Protein AF-A0A809X1V8-F1 (afdb_monomer_lite)

Secondary structure (DSSP, 8-state):
-PPPSS-HHHHHHHHHTT--GGGEEE-TTS-HHHHHHHHHHTT-SEEE--S-SSTHHHHTT--EEETT--BTTT-THHHHHHHHHHS-EEEEEEEETTTTEEEEEEES-HHHHHHHHHHHTGGG-S--EEEEEEEES---

Sequence (140 aa):
MTAALLSADEVSFLSRHGYSEEDIYDGRYQSKERRAAAAKEAGKHLVLAGVIGRGDCRTLGHRLRTRAGHCIQCKPINIAFQRREDEPGYVYIAGSLTGRVIKIGTTGNLSQRENQMRAEGYGGSKDWIVLFSLHVDRGG

Foldseek 3Di:
DPDDPDDPVRQVVQVVVVHHPVLEAEQQPHDLVVQLVVCVVVVHQKYFYFQDDDDPSNVVRQGIAGSNGHGCVVPVCVSVVSVLQQAKWKFFWKDAPVVRDIDTAIDNDQVVVQCVCLVVCPVVHNRIDTPDMDIDSGTD

Organism: NCBI:txid1355477

Structure (mmCIF, N/CA/C/O backbone):
data_AF-A0A809X1V8-F1
#
_entry.id   AF-A0A809X1V8-F1
#
loop_
_atom_site.group_PDB
_atom_site.id
_atom_site.type_symbol
_atom_site.label_atom_id
_atom_site.label_alt_id
_atom_site.label_comp_id
_atom_site.label_asym_id
_atom_site.label_entity_id
_atom_site.label_seq_id
_atom_site.pdbx_PDB_ins_code
_atom_site.Cartn_x
_atom_site.Cartn_y
_atom_site.Cartn_z
_atom_site.occupancy
_atom_site.B_iso_or_equiv
_atom_site.auth_seq_id
_atom_site.auth_comp_id
_atom_site.auth_asym_id
_atom_site.auth_atom_id
_atom_site.pdbx_PDB_model_num
ATOM 1 N N . MET A 1 1 ? 18.398 -12.526 -29.233 1.00 36.38 1 MET A N 1
ATOM 2 C CA . MET A 1 1 ? 18.498 -12.377 -27.766 1.00 36.38 1 MET A CA 1
ATOM 3 C C . MET A 1 1 ? 17.472 -11.339 -27.351 1.00 36.38 1 MET A C 1
ATOM 5 O O . MET A 1 1 ? 17.622 -10.181 -27.717 1.00 36.38 1 MET A O 1
ATOM 9 N N . THR A 1 2 ? 16.376 -11.751 -26.719 1.00 43.69 2 THR A N 1
ATOM 10 C CA . THR A 1 2 ? 15.399 -10.824 -26.133 1.00 43.69 2 THR A CA 1
ATOM 11 C C . THR A 1 2 ? 16.069 -10.106 -24.965 1.00 43.69 2 THR A C 1
ATOM 13 O O . THR A 1 2 ? 16.657 -10.749 -24.099 1.00 43.69 2 THR A O 1
ATOM 16 N N . ALA A 1 3 ? 16.061 -8.773 -24.970 1.00 60.16 3 ALA A N 1
ATOM 17 C CA . ALA A 1 3 ? 16.566 -8.001 -23.841 1.00 60.16 3 ALA A CA 1
ATOM 18 C C . ALA A 1 3 ? 15.728 -8.330 -22.595 1.00 60.16 3 ALA A C 1
ATOM 20 O O . ALA A 1 3 ? 14.499 -8.348 -22.682 1.00 60.16 3 ALA A O 1
ATOM 21 N N . ALA A 1 4 ? 16.384 -8.602 -21.464 1.00 73.75 4 ALA A N 1
ATOM 22 C CA . ALA A 1 4 ? 15.699 -8.865 -20.202 1.00 73.75 4 ALA A CA 1
ATOM 23 C C . ALA A 1 4 ? 14.787 -7.681 -19.835 1.00 73.75 4 ALA A C 1
ATOM 25 O O . ALA A 1 4 ? 15.185 -6.517 -19.954 1.00 73.75 4 ALA A O 1
ATOM 26 N N . LEU A 1 5 ? 13.552 -7.980 -19.420 1.00 86.50 5 LEU A N 1
ATOM 27 C CA . LEU A 1 5 ? 12.544 -6.980 -19.063 1.00 86.50 5 LEU A CA 1
ATOM 28 C C . LEU A 1 5 ? 13.014 -6.110 -17.885 1.00 86.50 5 LEU A C 1
ATOM 30 O O . LEU A 1 5 ? 12.902 -4.877 -17.925 1.00 86.50 5 LEU A O 1
ATOM 34 N N . LEU A 1 6 ? 13.574 -6.769 -16.870 1.00 92.12 6 LEU A N 1
ATOM 35 C CA . LEU A 1 6 ? 14.043 -6.190 -15.615 1.00 92.12 6 LEU A CA 1
ATOM 36 C C . LEU A 1 6 ? 15.575 -6.135 -15.550 1.00 92.12 6 LEU A C 1
ATOM 38 O O . LEU A 1 6 ? 16.271 -6.963 -16.138 1.00 92.12 6 LEU A O 1
ATOM 42 N N . SER A 1 7 ? 16.109 -5.152 -14.822 1.00 93.50 7 SER A N 1
ATOM 43 C CA . SER A 1 7 ? 17.537 -5.116 -14.480 1.00 93.50 7 SER A CA 1
ATOM 44 C C . SER A 1 7 ? 17.857 -6.091 -13.341 1.00 93.50 7 SER A C 1
ATOM 46 O O . SER A 1 7 ? 16.971 -6.495 -12.588 1.00 93.50 7 SER A O 1
ATOM 48 N N . ALA A 1 8 ? 19.137 -6.434 -13.163 1.00 93.56 8 ALA A N 1
ATOM 49 C CA . ALA A 1 8 ? 19.572 -7.288 -12.054 1.00 93.56 8 ALA A CA 1
ATOM 50 C C . ALA A 1 8 ? 19.177 -6.714 -10.677 1.00 93.56 8 ALA A C 1
ATOM 52 O O . ALA A 1 8 ? 18.726 -7.454 -9.802 1.00 93.56 8 ALA A O 1
ATOM 53 N N . ASP A 1 9 ? 19.270 -5.391 -10.510 1.00 93.81 9 ASP A N 1
ATOM 54 C CA . ASP A 1 9 ? 18.883 -4.705 -9.273 1.00 93.81 9 ASP A CA 1
ATOM 55 C C . ASP A 1 9 ? 17.376 -4.786 -9.009 1.00 93.81 9 ASP A C 1
ATOM 57 O O . ASP A 1 9 ? 16.947 -4.968 -7.870 1.00 93.81 9 ASP A O 1
ATOM 61 N N . GLU A 1 10 ? 16.557 -4.678 -10.057 1.00 96.12 10 GLU A N 1
ATOM 62 C CA . GLU A 1 10 ? 15.103 -4.813 -9.950 1.00 96.12 10 GLU A CA 1
ATOM 63 C C . GLU A 1 10 ? 14.705 -6.242 -9.585 1.00 96.12 10 GLU A C 1
ATOM 65 O O . GLU A 1 10 ? 13.877 -6.428 -8.696 1.00 96.12 10 GLU A O 1
ATOM 70 N N . VAL A 1 11 ? 15.335 -7.243 -10.205 1.00 95.81 11 VAL A N 1
ATOM 71 C CA . VAL A 1 11 ? 15.121 -8.659 -9.871 1.00 95.81 11 VAL A CA 1
ATOM 72 C C . VAL A 1 11 ? 15.500 -8.934 -8.413 1.00 95.81 11 VAL A C 1
ATOM 74 O O . VAL A 1 11 ? 14.723 -9.541 -7.677 1.00 95.81 11 VAL A O 1
ATOM 77 N N . SER A 1 12 ? 16.658 -8.441 -7.968 1.00 95.88 12 SER A N 1
ATOM 78 C CA . SER A 1 12 ? 17.121 -8.585 -6.582 1.00 95.88 12 SER A CA 1
ATOM 79 C C . SER A 1 12 ? 16.161 -7.927 -5.583 1.00 95.88 12 SER A C 1
ATOM 81 O O . SER A 1 12 ? 15.776 -8.536 -4.580 1.00 95.88 12 SER A O 1
ATOM 83 N N . PHE A 1 13 ? 15.705 -6.704 -5.880 1.00 96.44 13 PHE A N 1
ATOM 84 C CA . PHE A 1 13 ? 14.733 -5.992 -5.053 1.00 96.44 13 PHE A CA 1
ATOM 85 C C . PHE A 1 13 ? 13.402 -6.749 -4.944 1.00 96.44 13 PHE A C 1
ATOM 87 O O . PHE A 1 13 ? 12.882 -6.912 -3.839 1.00 96.44 13 PHE A O 1
ATOM 94 N N . LEU A 1 14 ? 12.851 -7.216 -6.068 1.00 96.00 14 LEU A N 1
ATOM 95 C CA . LEU A 1 14 ? 11.579 -7.940 -6.093 1.00 96.00 14 LEU A CA 1
ATOM 96 C C . LEU A 1 14 ? 11.670 -9.257 -5.325 1.00 96.00 14 LEU A C 1
ATOM 98 O O . LEU A 1 14 ? 10.842 -9.498 -4.447 1.00 96.00 14 LEU A O 1
ATOM 102 N N . SER A 1 15 ? 12.724 -10.039 -5.569 1.00 95.50 15 SER A N 1
ATOM 103 C CA . SER A 1 15 ? 12.957 -11.317 -4.892 1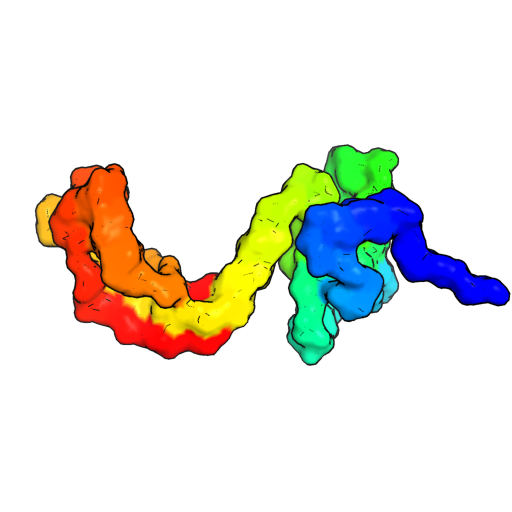.00 95.50 15 SER A CA 1
ATOM 104 C C . SER A 1 15 ? 13.038 -11.151 -3.371 1.00 95.50 15 SER A C 1
ATOM 106 O O . SER A 1 15 ? 12.366 -11.863 -2.625 1.00 95.50 15 SER A O 1
ATOM 108 N N . ARG A 1 16 ? 13.746 -10.117 -2.888 1.00 96.31 16 ARG A N 1
ATOM 109 C CA . ARG A 1 16 ? 13.807 -9.778 -1.454 1.00 96.31 16 ARG A CA 1
ATOM 110 C C . ARG A 1 16 ? 12.431 -9.491 -0.838 1.00 96.31 16 ARG A C 1
ATOM 112 O O . ARG A 1 16 ? 12.246 -9.690 0.361 1.00 96.31 16 ARG A O 1
ATOM 119 N N . HIS A 1 17 ? 11.485 -9.001 -1.634 1.00 94.50 17 HIS A N 1
ATOM 120 C CA . HIS A 1 17 ? 10.117 -8.701 -1.216 1.00 94.50 17 HIS A CA 1
ATOM 121 C C . HIS A 1 17 ? 9.105 -9.800 -1.579 1.00 94.50 17 HIS A C 1
ATOM 123 O O . HIS A 1 17 ? 7.912 -9.603 -1.346 1.00 94.50 17 HIS A O 1
ATOM 129 N N . GLY A 1 18 ? 9.568 -10.949 -2.085 1.00 94.62 18 GLY A N 1
ATOM 130 C CA . GLY A 1 18 ? 8.729 -12.099 -2.419 1.00 94.62 18 GLY A CA 1
ATOM 131 C C . GLY A 1 18 ? 7.956 -11.964 -3.732 1.00 94.62 18 GLY A C 1
ATOM 132 O O . GLY A 1 18 ? 6.913 -12.591 -3.861 1.00 94.62 18 GLY A O 1
ATOM 133 N N . TYR A 1 19 ? 8.442 -11.145 -4.669 1.00 94.62 19 TYR A N 1
ATOM 134 C CA . TYR A 1 19 ? 7.861 -10.978 -6.003 1.00 94.62 19 TYR A CA 1
ATOM 135 C C . TYR A 1 19 ? 8.804 -11.500 -7.085 1.00 94.62 19 TYR A C 1
ATOM 137 O O . TYR A 1 19 ? 10.029 -11.424 -6.946 1.00 94.62 19 TYR A O 1
ATOM 145 N N . SER A 1 20 ? 8.230 -11.971 -8.186 1.00 94.06 20 SER A N 1
ATOM 146 C CA . SER A 1 20 ? 8.955 -12.360 -9.394 1.00 94.06 20 SER A CA 1
ATOM 147 C C . SER A 1 20 ? 8.644 -11.406 -10.558 1.00 94.06 20 SER A C 1
ATOM 149 O O . SER A 1 20 ? 7.879 -10.448 -10.423 1.00 94.06 20 SER A O 1
ATOM 151 N N . GLU A 1 21 ? 9.258 -11.641 -11.721 1.00 92.69 21 GLU A N 1
ATOM 152 C CA . GLU A 1 21 ? 8.937 -10.898 -12.947 1.00 92.69 21 GLU A CA 1
ATOM 153 C C . GLU A 1 21 ? 7.460 -11.055 -13.345 1.00 92.69 21 GLU A C 1
ATOM 155 O O . GLU A 1 21 ? 6.860 -10.116 -13.864 1.00 92.69 21 GLU A O 1
ATOM 160 N N . GLU A 1 22 ? 6.845 -12.202 -13.043 1.00 93.12 22 GLU A N 1
ATOM 161 C CA . GLU A 1 22 ? 5.458 -12.484 -13.415 1.00 93.12 22 GLU A CA 1
ATOM 162 C C . GLU A 1 22 ? 4.452 -11.619 -12.647 1.00 93.12 22 GLU A C 1
ATOM 164 O O . GLU A 1 22 ? 3.340 -11.392 -13.122 1.00 93.12 22 GLU A O 1
ATOM 169 N N . ASP A 1 23 ? 4.834 -11.085 -11.487 1.00 93.31 23 ASP A N 1
ATOM 170 C CA . ASP A 1 23 ? 4.011 -10.188 -10.672 1.00 93.31 23 ASP A CA 1
ATOM 171 C C . ASP A 1 23 ? 3.982 -8.751 -11.206 1.00 93.31 23 ASP A C 1
ATOM 173 O O . ASP A 1 23 ? 3.220 -7.910 -10.712 1.00 93.31 23 ASP A O 1
ATOM 177 N N . ILE A 1 24 ? 4.803 -8.454 -12.216 1.00 95.62 24 ILE A N 1
ATOM 178 C CA . ILE A 1 24 ? 4.991 -7.113 -12.754 1.00 95.62 24 ILE A CA 1
ATOM 179 C C . ILE A 1 24 ? 4.233 -6.948 -14.064 1.00 95.62 24 ILE A C 1
ATOM 181 O O . ILE A 1 24 ? 4.440 -7.665 -15.038 1.00 95.62 24 ILE A O 1
ATOM 185 N N . TYR A 1 25 ? 3.395 -5.919 -14.127 1.00 96.44 25 TYR A N 1
ATOM 186 C CA . TYR A 1 25 ? 2.799 -5.485 -15.384 1.00 96.44 25 TYR A CA 1
ATOM 187 C C . TYR A 1 25 ? 3.735 -4.516 -16.133 1.00 96.44 25 TYR A C 1
ATOM 189 O O . TYR A 1 25 ? 4.077 -3.453 -15.602 1.00 96.44 25 TYR A O 1
ATOM 197 N N . ASP A 1 26 ? 4.136 -4.835 -17.372 1.00 96.19 26 ASP A N 1
ATOM 198 C CA . ASP A 1 26 ? 4.940 -3.923 -18.204 1.00 96.19 26 ASP A CA 1
ATOM 199 C C . ASP A 1 26 ? 4.084 -2.799 -18.802 1.00 96.19 26 ASP A C 1
ATOM 201 O O . ASP A 1 26 ? 3.327 -2.980 -19.755 1.00 96.19 26 ASP A O 1
ATOM 205 N N . GLY A 1 27 ? 4.236 -1.59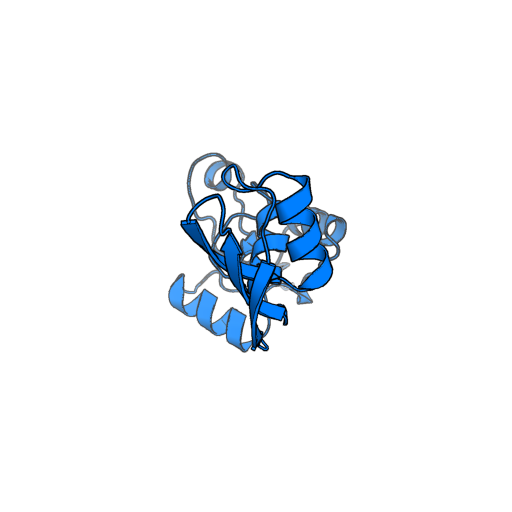7 -18.248 1.00 94.88 27 GLY A N 1
ATOM 206 C CA . GLY A 1 27 ? 3.534 -0.395 -18.679 1.00 94.88 27 GLY A CA 1
ATOM 207 C C . GLY A 1 27 ? 4.456 0.734 -19.124 1.00 94.88 27 GLY A C 1
ATOM 208 O O . GLY A 1 27 ? 4.037 1.898 -19.075 1.00 94.88 27 GLY A O 1
ATOM 209 N N . ARG A 1 28 ? 5.708 0.444 -19.507 1.00 94.44 28 ARG A N 1
ATOM 210 C CA . ARG A 1 28 ? 6.740 1.464 -19.795 1.00 94.44 28 ARG A CA 1
ATOM 211 C C . ARG A 1 28 ? 6.323 2.491 -20.847 1.00 94.44 28 ARG A C 1
ATOM 213 O O . ARG A 1 28 ? 6.675 3.660 -20.717 1.00 94.44 28 ARG A O 1
ATOM 220 N N . TYR A 1 29 ? 5.520 2.076 -21.821 1.00 92.38 29 TYR A N 1
ATOM 221 C CA . TYR A 1 29 ? 5.080 2.899 -22.956 1.00 92.38 29 TYR A CA 1
ATOM 222 C C . TYR A 1 29 ? 3.625 3.369 -22.846 1.00 92.38 29 TYR A C 1
ATOM 224 O O . TYR A 1 29 ? 3.026 3.813 -23.822 1.00 92.38 29 TYR A O 1
ATOM 232 N N . GLN A 1 30 ? 3.034 3.252 -21.659 1.00 94.38 30 GLN A N 1
ATOM 233 C CA . GLN A 1 30 ? 1.650 3.635 -21.400 1.00 94.38 30 GLN A CA 1
ATOM 234 C C . GLN A 1 30 ? 1.595 4.910 -20.558 1.00 94.38 30 GLN A C 1
ATOM 236 O O . GLN A 1 30 ? 2.463 5.141 -19.707 1.00 94.38 30 GLN A O 1
ATOM 241 N N . SER A 1 31 ? 0.544 5.714 -20.761 1.00 92.56 31 SER A N 1
ATOM 242 C CA . SER A 1 31 ? 0.210 6.802 -19.838 1.00 92.56 31 SER A CA 1
ATOM 243 C C . SER A 1 31 ? -0.058 6.246 -18.438 1.00 92.56 31 SER A C 1
ATOM 245 O O . SER A 1 31 ? -0.290 5.046 -18.258 1.00 92.56 31 SER A O 1
ATOM 247 N N . LYS A 1 32 ? -0.030 7.118 -17.428 1.00 90.94 32 LYS A N 1
ATOM 248 C CA . LYS A 1 32 ? -0.283 6.714 -16.042 1.00 90.94 32 LYS A CA 1
ATOM 249 C C . LYS A 1 32 ? -1.663 6.064 -15.905 1.00 90.94 32 LYS A C 1
ATOM 251 O O . LYS A 1 32 ? -1.780 5.013 -15.283 1.00 90.94 32 LYS A O 1
ATOM 256 N N . GLU A 1 33 ? -2.673 6.665 -16.521 1.00 93.25 33 GLU A N 1
ATOM 257 C CA . GLU A 1 33 ? -4.073 6.250 -16.449 1.00 93.25 33 GLU A CA 1
ATOM 258 C C . GLU A 1 33 ? -4.261 4.891 -17.128 1.00 93.25 33 GLU A C 1
ATOM 260 O O . GLU A 1 33 ? -4.813 3.969 -16.528 1.00 93.25 33 GLU A O 1
ATOM 265 N N . ARG A 1 34 ? -3.716 4.731 -18.343 1.00 95.19 34 ARG A N 1
ATOM 266 C CA . ARG A 1 34 ? -3.793 3.472 -19.093 1.00 95.19 34 ARG A CA 1
ATOM 267 C C . ARG A 1 34 ? -3.058 2.343 -18.375 1.00 95.19 34 ARG A C 1
ATOM 269 O O . ARG A 1 34 ? -3.590 1.243 -18.284 1.00 95.19 34 ARG A O 1
ATOM 276 N N . ARG A 1 35 ? -1.869 2.622 -17.833 1.00 95.56 35 ARG A N 1
ATOM 277 C CA . ARG A 1 35 ? -1.087 1.648 -17.063 1.00 95.56 35 ARG A CA 1
ATOM 278 C C . ARG A 1 35 ? -1.835 1.182 -15.822 1.00 95.56 35 ARG A C 1
ATOM 280 O O . ARG A 1 35 ? -1.876 -0.013 -15.562 1.00 95.56 35 ARG A O 1
ATOM 287 N N . ALA A 1 36 ? -2.411 2.109 -15.060 1.00 93.25 36 ALA A N 1
ATOM 288 C CA . ALA A 1 36 ? -3.138 1.775 -13.840 1.00 93.25 36 ALA A CA 1
ATOM 289 C C . ALA A 1 36 ? -4.385 0.926 -14.133 1.00 93.25 36 ALA A C 1
ATOM 291 O O . ALA A 1 36 ? -4.623 -0.061 -13.438 1.00 93.25 36 ALA A O 1
ATOM 292 N N . ALA A 1 37 ? -5.145 1.281 -15.176 1.00 94.62 37 ALA A N 1
ATOM 293 C CA . ALA A 1 37 ? -6.324 0.530 -15.598 1.00 94.62 37 ALA A CA 1
ATOM 294 C C . ALA A 1 37 ? -5.964 -0.883 -16.082 1.00 94.62 37 ALA A C 1
ATOM 296 O O . ALA A 1 37 ? -6.526 -1.857 -15.591 1.00 94.62 37 ALA A O 1
ATOM 297 N N . ALA A 1 38 ? -4.977 -1.005 -16.970 1.00 96.00 38 ALA A N 1
ATOM 298 C CA . ALA A 1 38 ? -4.583 -2.295 -17.524 1.00 96.00 38 ALA A CA 1
ATOM 299 C C . ALA A 1 38 ? -3.896 -3.205 -16.489 1.00 96.00 38 ALA A C 1
ATOM 301 O O . ALA A 1 38 ? -4.155 -4.403 -16.454 1.00 96.00 38 ALA A O 1
ATOM 302 N N . ALA A 1 39 ? -3.088 -2.649 -15.577 1.00 94.88 39 ALA A N 1
ATOM 303 C CA . ALA A 1 39 ? -2.538 -3.416 -14.458 1.00 94.88 39 ALA A CA 1
ATOM 304 C C . ALA A 1 39 ? -3.645 -3.929 -13.521 1.00 94.88 39 ALA A C 1
ATOM 306 O O . ALA A 1 39 ? -3.576 -5.064 -13.058 1.00 94.88 39 ALA A O 1
ATOM 307 N N . LYS A 1 40 ? -4.692 -3.123 -13.275 1.00 92.19 40 LYS A N 1
ATOM 308 C CA . LYS A 1 40 ? -5.871 -3.551 -12.504 1.00 92.19 40 LYS A CA 1
ATOM 309 C C . LYS A 1 40 ? -6.601 -4.707 -13.181 1.00 92.19 40 LYS A C 1
ATOM 311 O O . LYS A 1 40 ? -6.930 -5.674 -12.506 1.00 92.19 40 LYS A O 1
ATOM 316 N N . GLU A 1 41 ? -6.847 -4.597 -14.482 1.00 93.19 41 GLU A N 1
ATOM 317 C CA . GLU A 1 41 ? -7.498 -5.640 -15.282 1.00 93.19 41 GLU A CA 1
ATOM 318 C C . GLU A 1 41 ? -6.690 -6.945 -15.279 1.00 93.19 41 GLU A C 1
ATOM 320 O O . GLU A 1 41 ? -7.255 -8.021 -15.119 1.00 93.19 41 GLU A O 1
ATOM 325 N N . ALA A 1 42 ? -5.360 -6.846 -15.338 1.00 93.25 42 ALA A N 1
ATOM 326 C CA . ALA A 1 42 ? -4.448 -7.984 -15.251 1.00 93.25 42 ALA A CA 1
ATOM 327 C C . ALA A 1 42 ? -4.248 -8.537 -13.821 1.00 93.25 42 ALA A C 1
ATOM 329 O O . ALA A 1 42 ? -3.448 -9.455 -13.633 1.00 93.25 42 ALA A O 1
ATOM 330 N N . GLY A 1 43 ? -4.907 -7.969 -12.803 1.00 91.44 43 GLY A N 1
ATOM 331 C CA . GLY A 1 43 ? -4.743 -8.382 -11.404 1.00 91.44 43 GLY A CA 1
ATOM 332 C C . GLY A 1 43 ? -3.340 -8.127 -10.836 1.00 91.44 43 GLY A C 1
ATOM 333 O O . GLY A 1 43 ? -2.909 -8.826 -9.924 1.00 91.44 43 GLY A O 1
ATOM 334 N N . LYS A 1 44 ? -2.598 -7.154 -11.380 1.00 93.12 44 LYS A N 1
ATOM 335 C CA . LYS A 1 44 ? -1.226 -6.823 -10.966 1.00 93.12 44 LYS A CA 1
ATOM 336 C C . LYS A 1 44 ? -1.202 -5.548 -10.123 1.00 93.12 44 LYS A C 1
ATOM 338 O O . LYS A 1 44 ? -1.692 -4.491 -10.529 1.00 93.12 44 LYS A O 1
ATOM 343 N N . HIS A 1 45 ? -0.576 -5.622 -8.950 1.00 92.56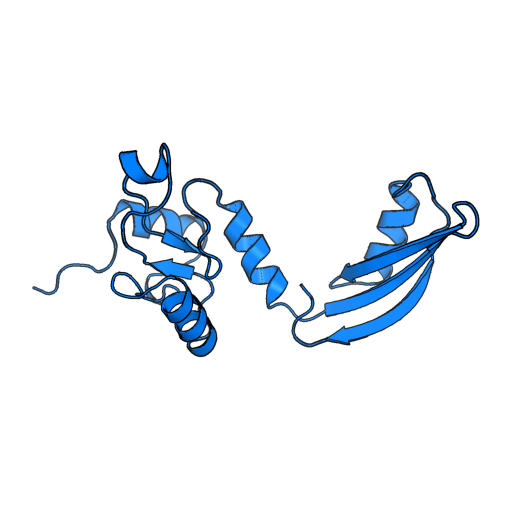 45 HIS A N 1
ATOM 344 C CA . HIS A 1 45 ? -0.410 -4.468 -8.052 1.00 92.56 45 HIS A CA 1
ATOM 345 C C . HIS A 1 45 ? 0.879 -3.682 -8.318 1.00 92.56 45 HIS A C 1
ATOM 347 O O . HIS A 1 45 ? 0.992 -2.520 -7.911 1.00 92.56 45 HIS A O 1
ATOM 353 N N . LEU A 1 46 ? 1.847 -4.309 -8.989 1.00 95.38 46 LEU A N 1
ATOM 354 C CA . LEU A 1 46 ? 3.151 -3.743 -9.302 1.00 95.38 46 LEU A CA 1
ATOM 355 C C . LEU A 1 46 ? 3.294 -3.556 -10.810 1.00 95.38 46 LEU A C 1
ATOM 357 O O . LEU A 1 46 ? 2.824 -4.363 -11.612 1.00 95.38 46 LEU A O 1
ATOM 361 N N . VAL A 1 47 ? 3.939 -2.462 -11.195 1.00 96.62 47 VAL A N 1
ATOM 362 C CA . VAL A 1 47 ? 4.096 -2.080 -12.595 1.00 96.62 47 VAL A CA 1
ATOM 363 C C . VAL A 1 47 ? 5.531 -1.669 -12.883 1.00 96.62 47 VAL A C 1
ATOM 365 O O . VAL A 1 47 ? 6.177 -0.987 -12.081 1.00 96.62 47 VAL A O 1
ATOM 368 N N . LEU A 1 48 ? 6.004 -2.026 -14.072 1.00 97.00 48 LEU A N 1
ATOM 369 C CA . LEU A 1 48 ? 7.217 -1.474 -14.648 1.00 97.00 48 LEU A CA 1
ATOM 370 C C . LEU A 1 48 ? 6.848 -0.224 -15.451 1.00 97.00 48 LEU A C 1
ATOM 372 O O . LEU A 1 48 ? 6.061 -0.274 -16.397 1.00 97.00 48 LEU A O 1
ATOM 376 N N . ALA A 1 49 ? 7.397 0.919 -15.058 1.00 94.56 49 ALA A N 1
ATOM 377 C CA . ALA A 1 49 ? 7.226 2.188 -15.752 1.00 94.56 49 ALA A CA 1
ATOM 378 C C . ALA A 1 49 ? 8.535 2.628 -16.423 1.00 94.56 49 ALA A C 1
ATOM 380 O O . ALA A 1 49 ? 9.601 2.071 -16.177 1.00 94.56 49 ALA A O 1
ATOM 381 N N . GLY A 1 50 ? 8.485 3.670 -17.256 1.00 91.12 50 GLY A N 1
ATOM 382 C CA . GLY A 1 50 ? 9.706 4.410 -17.585 1.00 91.12 50 GLY A CA 1
ATOM 383 C C . GLY A 1 50 ? 10.341 5.033 -16.331 1.00 91.12 50 GLY A C 1
ATOM 384 O O . GLY A 1 50 ? 9.742 5.045 -15.251 1.00 91.12 50 GLY A O 1
ATOM 385 N N . VAL A 1 51 ? 11.539 5.606 -16.469 1.00 89.12 51 VAL A N 1
ATOM 386 C CA . VAL A 1 51 ? 12.160 6.383 -15.384 1.00 89.12 51 VAL A CA 1
ATOM 387 C C . VAL A 1 51 ? 11.352 7.664 -15.167 1.00 89.12 51 VAL A C 1
ATOM 389 O O . VAL A 1 51 ? 11.445 8.622 -15.934 1.00 89.12 51 VAL A O 1
ATOM 392 N N . ILE A 1 52 ? 10.521 7.664 -14.125 1.00 84.06 52 ILE A N 1
ATOM 393 C CA . ILE A 1 52 ? 9.589 8.751 -13.795 1.00 84.06 52 ILE A CA 1
ATOM 394 C C . ILE A 1 52 ? 9.773 9.240 -12.351 1.00 84.06 52 ILE A C 1
ATOM 396 O O . ILE A 1 52 ? 10.382 8.578 -11.512 1.00 84.06 52 ILE A O 1
ATOM 400 N N . GLY A 1 53 ? 9.205 10.398 -12.019 1.00 84.00 53 GLY A N 1
ATOM 401 C CA . GLY A 1 53 ? 9.271 10.975 -10.671 1.00 84.00 53 GLY A CA 1
ATOM 402 C C . GLY A 1 53 ? 10.374 12.023 -10.500 1.00 84.00 53 GLY A C 1
ATOM 403 O O . GLY A 1 53 ? 10.872 12.583 -11.473 1.00 84.00 53 GLY A O 1
ATOM 404 N N . ARG A 1 54 ? 10.700 12.340 -9.242 1.00 86.44 54 ARG A N 1
ATOM 405 C CA . ARG A 1 54 ? 11.614 13.427 -8.845 1.00 86.44 54 ARG A CA 1
ATOM 406 C C . ARG A 1 54 ? 12.710 12.912 -7.907 1.00 86.44 54 ARG A C 1
ATOM 408 O O . ARG A 1 54 ? 12.547 11.842 -7.323 1.00 86.44 54 ARG A O 1
ATOM 415 N N . GLY A 1 55 ? 13.782 13.692 -7.749 1.00 88.94 55 GLY A N 1
ATOM 416 C CA . GLY A 1 55 ? 14.900 13.380 -6.851 1.00 88.94 55 GLY A CA 1
ATOM 417 C C . GLY A 1 55 ? 15.580 12.058 -7.204 1.00 88.94 55 GLY A C 1
ATOM 418 O O . GLY A 1 55 ? 15.722 11.732 -8.385 1.00 88.94 55 GLY A O 1
ATOM 419 N N . ASP A 1 56 ? 15.909 11.275 -6.178 1.00 86.56 56 ASP A N 1
ATOM 420 C CA . ASP A 1 56 ? 16.634 10.002 -6.283 1.00 86.56 56 ASP A CA 1
ATOM 421 C C . ASP A 1 56 ? 15.998 9.013 -7.263 1.00 86.56 56 ASP A C 1
ATOM 423 O O . ASP A 1 56 ? 16.710 8.273 -7.927 1.00 86.56 56 ASP A O 1
ATOM 427 N N . CYS A 1 57 ? 14.669 9.033 -7.440 1.00 90.00 57 CYS A N 1
ATOM 428 C CA . CYS A 1 57 ? 14.001 8.192 -8.442 1.00 90.00 57 CYS A CA 1
ATOM 429 C C . CYS A 1 57 ? 14.547 8.411 -9.857 1.00 90.00 57 CYS A C 1
ATOM 431 O O . CYS A 1 57 ? 14.625 7.462 -10.632 1.00 90.00 57 CYS A O 1
ATOM 433 N N . ARG A 1 58 ? 14.863 9.662 -10.209 1.00 89.50 58 ARG A N 1
ATOM 434 C CA . ARG A 1 58 ? 15.365 10.012 -11.538 1.00 89.50 58 ARG A CA 1
ATOM 435 C C . ARG A 1 58 ? 16.862 9.751 -11.637 1.00 89.50 58 ARG A C 1
ATOM 437 O O . ARG A 1 58 ? 17.297 9.219 -12.649 1.00 89.50 58 ARG A O 1
ATOM 444 N N . THR A 1 59 ? 17.610 10.076 -10.583 1.00 91.62 59 THR A N 1
ATOM 445 C CA . THR A 1 59 ? 19.065 9.877 -10.510 1.00 91.62 59 THR A CA 1
ATOM 446 C C . THR A 1 59 ? 19.444 8.397 -10.523 1.00 91.62 59 THR A C 1
ATOM 448 O O . THR A 1 59 ? 20.347 8.006 -11.250 1.00 91.62 59 THR A O 1
ATOM 451 N N . LEU A 1 60 ? 18.723 7.567 -9.765 1.00 91.88 60 LEU A N 1
ATOM 452 C CA . LEU A 1 60 ? 18.948 6.121 -9.656 1.00 91.88 60 LEU A CA 1
ATOM 453 C C . LEU A 1 60 ? 18.179 5.313 -10.711 1.00 91.88 60 LEU A C 1
ATOM 455 O O . LEU A 1 60 ? 18.261 4.090 -10.736 1.00 91.88 60 LEU A O 1
ATOM 459 N N . GLY A 1 61 ? 17.391 5.972 -11.565 1.00 94.06 61 GLY A N 1
ATOM 460 C CA . GLY A 1 61 ? 16.686 5.299 -12.654 1.00 94.06 61 GLY A CA 1
ATOM 461 C C . GLY A 1 61 ? 15.584 4.329 -12.212 1.00 94.06 61 GLY A C 1
ATOM 462 O O . GLY A 1 61 ? 15.306 3.378 -12.933 1.00 94.06 61 GLY A O 1
ATOM 463 N N . HIS A 1 62 ? 14.935 4.533 -11.060 1.00 95.56 62 HIS A N 1
ATOM 464 C CA . HIS A 1 62 ? 13.928 3.597 -10.543 1.00 95.56 62 HIS A CA 1
ATOM 465 C C . HIS A 1 62 ? 12.688 3.502 -11.445 1.00 95.56 62 HIS A C 1
ATOM 467 O O . HIS A 1 62 ? 12.001 4.500 -11.706 1.00 95.56 62 HIS A O 1
ATOM 473 N N . ARG A 1 63 ? 12.338 2.278 -11.847 1.00 96.25 63 ARG A N 1
ATOM 474 C CA . ARG A 1 63 ? 11.212 1.992 -12.754 1.00 96.25 63 ARG A CA 1
ATOM 475 C C . ARG A 1 63 ? 10.059 1.252 -12.092 1.00 96.25 63 ARG A C 1
ATOM 477 O O . ARG A 1 63 ? 8.929 1.383 -12.559 1.00 96.25 63 ARG A O 1
ATOM 484 N N . LEU A 1 64 ? 10.312 0.529 -11.003 1.00 96.69 64 LEU A N 1
ATOM 485 C CA . LEU A 1 64 ? 9.290 -0.245 -10.302 1.00 96.69 64 LEU A CA 1
ATOM 486 C C . LEU A 1 64 ? 8.343 0.667 -9.518 1.00 96.69 64 LEU A C 1
ATOM 488 O O . LEU A 1 64 ? 8.768 1.501 -8.705 1.00 96.69 64 LEU A O 1
ATOM 492 N N . ARG A 1 65 ? 7.040 0.507 -9.756 1.00 96.12 65 ARG A N 1
ATOM 493 C CA . ARG A 1 65 ? 5.990 1.309 -9.125 1.00 96.12 65 ARG A CA 1
ATOM 494 C C . ARG A 1 65 ? 4.850 0.443 -8.610 1.00 96.12 65 ARG A C 1
ATOM 496 O O . ARG A 1 65 ? 4.616 -0.650 -9.110 1.00 96.12 65 ARG A O 1
ATOM 503 N N . THR A 1 66 ? 4.093 0.971 -7.655 1.00 95.44 66 THR A N 1
ATOM 504 C CA . THR A 1 66 ? 2.729 0.488 -7.409 1.00 95.44 66 THR A CA 1
ATOM 505 C C . THR A 1 66 ? 1.824 0.858 -8.585 1.00 95.44 66 THR A C 1
ATOM 507 O O . THR A 1 66 ? 2.131 1.787 -9.340 1.00 95.44 66 THR A O 1
ATOM 510 N N . ARG A 1 67 ? 0.668 0.201 -8.702 1.00 92.75 67 ARG A N 1
ATOM 511 C CA . ARG A 1 67 ? -0.404 0.568 -9.641 1.00 92.75 67 ARG A CA 1
ATOM 512 C C . ARG A 1 67 ? -0.788 2.053 -9.548 1.00 92.75 67 ARG A C 1
ATOM 514 O O . ARG A 1 67 ? -0.945 2.701 -10.579 1.00 92.75 67 ARG A O 1
ATOM 521 N N . ALA A 1 68 ? -0.848 2.621 -8.338 1.00 90.44 68 ALA A N 1
ATOM 522 C CA . ALA A 1 68 ? -1.086 4.055 -8.112 1.00 90.44 68 ALA A CA 1
ATOM 523 C C . ALA A 1 68 ? 0.071 4.982 -8.570 1.00 90.44 68 ALA A C 1
ATOM 525 O O . ALA A 1 68 ? -0.105 6.198 -8.699 1.00 90.44 68 ALA A O 1
ATOM 526 N N . GLY A 1 69 ? 1.254 4.428 -8.858 1.00 92.44 69 GLY A N 1
ATOM 527 C CA . GLY A 1 69 ? 2.409 5.139 -9.415 1.00 92.44 69 GLY A CA 1
ATOM 528 C C . GLY A 1 69 ? 3.505 5.503 -8.406 1.00 92.44 69 GLY A C 1
ATOM 529 O O . GLY A 1 69 ? 4.430 6.246 -8.751 1.00 92.44 69 GLY A O 1
ATOM 530 N N . HIS A 1 70 ? 3.449 4.997 -7.173 1.00 93.75 70 HIS A N 1
ATOM 531 C CA . HIS A 1 70 ? 4.475 5.269 -6.164 1.00 93.75 70 HIS A CA 1
ATOM 532 C C . HIS A 1 70 ? 5.721 4.411 -6.381 1.00 93.75 70 HIS A C 1
ATOM 534 O O . HIS A 1 70 ? 5.613 3.235 -6.701 1.00 93.75 70 HIS A O 1
ATOM 540 N N . CYS A 1 71 ? 6.912 4.985 -6.180 1.00 95.75 71 CYS A N 1
ATOM 541 C CA . CYS A 1 71 ? 8.166 4.228 -6.220 1.00 95.75 71 CYS A CA 1
ATOM 542 C C . CYS A 1 71 ? 8.243 3.246 -5.054 1.00 95.75 71 CYS A C 1
ATOM 544 O O . CYS A 1 71 ? 8.222 3.672 -3.896 1.00 95.75 71 CYS A O 1
ATOM 546 N N . ILE A 1 72 ? 8.376 1.957 -5.366 1.00 96.00 72 ILE A N 1
ATOM 547 C CA . ILE A 1 72 ? 8.518 0.915 -4.345 1.00 96.00 72 ILE A CA 1
ATOM 548 C C . ILE A 1 72 ? 9.971 0.753 -3.895 1.00 96.00 72 ILE A C 1
ATOM 550 O O . ILE A 1 72 ? 10.200 0.417 -2.744 1.00 96.00 72 ILE A O 1
ATOM 554 N N . GLN A 1 73 ? 10.948 1.103 -4.735 1.00 95.44 73 GLN A N 1
ATOM 555 C CA . GLN A 1 73 ? 12.367 1.071 -4.358 1.00 95.44 73 GLN A CA 1
ATOM 556 C C . GLN A 1 73 ? 12.727 2.203 -3.380 1.00 95.44 73 GLN A C 1
ATOM 558 O O . GLN A 1 73 ? 13.488 1.992 -2.443 1.00 95.44 73 GLN A O 1
ATOM 563 N N . CYS A 1 74 ? 12.133 3.395 -3.532 1.00 94.44 74 CYS A N 1
ATOM 564 C CA . CYS A 1 74 ? 12.331 4.496 -2.577 1.00 94.44 74 CYS A CA 1
ATOM 565 C C . CYS A 1 74 ? 11.500 4.337 -1.297 1.00 94.44 74 CYS A C 1
ATOM 567 O O . CYS A 1 74 ? 11.903 4.816 -0.241 1.00 94.44 74 CYS A O 1
ATOM 569 N N . LYS A 1 75 ? 10.303 3.744 -1.392 1.00 94.81 75 LYS A N 1
ATOM 570 C CA . LYS A 1 75 ? 9.382 3.560 -0.260 1.00 94.81 75 LYS A CA 1
ATOM 571 C C . LYS A 1 75 ? 8.672 2.201 -0.365 1.00 94.81 75 LYS A C 1
ATOM 573 O O . LYS A 1 75 ? 7.524 2.157 -0.819 1.00 94.81 75 LYS A O 1
ATOM 578 N N . PRO A 1 76 ? 9.313 1.106 0.092 1.00 95.12 76 PRO A N 1
ATOM 579 C CA . PRO A 1 76 ? 8.761 -0.249 -0.023 1.00 95.12 76 PRO A CA 1
ATOM 580 C C . PRO A 1 76 ? 7.409 -0.444 0.671 1.00 95.12 76 PRO A C 1
ATOM 582 O O . PRO A 1 76 ? 6.602 -1.255 0.228 1.00 95.12 76 PRO A O 1
ATOM 585 N N . ILE A 1 77 ? 7.106 0.348 1.707 1.00 93.56 77 ILE A N 1
ATOM 586 C CA . ILE A 1 77 ? 5.821 0.289 2.426 1.00 93.56 77 ILE A CA 1
ATOM 587 C C . ILE A 1 77 ? 4.598 0.507 1.518 1.00 93.56 77 ILE A C 1
ATOM 589 O O . ILE A 1 77 ? 3.518 -0.009 1.798 1.00 93.56 77 ILE A O 1
ATOM 593 N N . ASN A 1 78 ? 4.769 1.200 0.387 1.00 93.69 78 ASN A N 1
ATOM 594 C CA . ASN A 1 78 ? 3.692 1.418 -0.577 1.00 93.69 78 ASN A CA 1
ATOM 595 C C . ASN A 1 78 ? 3.185 0.115 -1.212 1.00 93.69 78 ASN A C 1
ATOM 597 O O . ASN A 1 78 ? 2.038 0.074 -1.647 1.00 93.69 78 ASN A O 1
ATOM 601 N N . ILE A 1 79 ? 4.000 -0.947 -1.237 1.00 92.44 79 ILE A N 1
ATOM 602 C CA . ILE A 1 79 ? 3.563 -2.281 -1.669 1.00 92.44 79 ILE A CA 1
ATOM 603 C C . ILE A 1 79 ? 2.419 -2.763 -0.768 1.00 92.44 79 ILE A C 1
ATOM 605 O O . ILE A 1 79 ? 1.372 -3.175 -1.259 1.00 92.44 79 ILE A O 1
ATOM 609 N N . ALA A 1 80 ? 2.592 -2.663 0.553 1.00 89.06 80 ALA A N 1
ATOM 610 C CA . ALA A 1 80 ? 1.581 -3.088 1.515 1.00 89.06 80 ALA A CA 1
ATOM 611 C C . ALA A 1 80 ? 0.316 -2.223 1.434 1.00 89.06 80 ALA A C 1
ATOM 613 O O . ALA A 1 80 ? -0.786 -2.752 1.509 1.00 89.06 80 ALA A O 1
ATOM 614 N N . PHE A 1 81 ? 0.458 -0.907 1.242 1.00 87.44 81 PHE A N 1
ATOM 615 C CA . PHE A 1 81 ? -0.700 -0.024 1.072 1.00 87.44 81 PHE A CA 1
ATOM 616 C C . PHE A 1 81 ? -1.501 -0.353 -0.188 1.00 87.44 81 PHE A C 1
ATOM 618 O O . PHE A 1 81 ? -2.715 -0.475 -0.102 1.00 87.44 81 PHE A O 1
ATOM 625 N N . GLN A 1 82 ? -0.833 -0.585 -1.323 1.00 87.19 82 GLN A N 1
ATOM 626 C CA . GLN A 1 82 ? -1.521 -0.953 -2.562 1.00 87.19 82 GLN A CA 1
ATOM 627 C C . GLN A 1 82 ? -2.274 -2.282 -2.441 1.00 87.19 82 GLN A C 1
ATOM 629 O O . GLN A 1 82 ? -3.335 -2.419 -3.040 1.00 87.19 82 GLN A O 1
ATOM 634 N N . ARG A 1 83 ? -1.732 -3.251 -1.691 1.00 83.69 83 ARG A N 1
ATOM 635 C CA . ARG A 1 83 ? -2.396 -4.540 -1.446 1.00 83.69 83 ARG A CA 1
ATOM 636 C C . ARG A 1 83 ? -3.650 -4.385 -0.592 1.00 83.69 83 ARG A C 1
ATOM 638 O O . ARG A 1 83 ? -4.678 -4.943 -0.945 1.00 83.69 83 ARG A O 1
ATOM 645 N N . ARG A 1 84 ? -3.580 -3.581 0.473 1.00 80.06 84 ARG A N 1
ATOM 646 C CA . ARG A 1 84 ? -4.712 -3.344 1.385 1.00 80.06 84 ARG A CA 1
ATOM 647 C C . ARG A 1 84 ? -5.928 -2.719 0.698 1.00 80.06 84 ARG A C 1
ATOM 649 O O . ARG A 1 84 ? -7.041 -3.008 1.111 1.00 80.06 84 ARG A O 1
ATOM 656 N N . GLU A 1 85 ? -5.732 -1.906 -0.343 1.00 77.69 85 GLU A N 1
ATOM 657 C CA . GLU A 1 85 ? -6.843 -1.371 -1.158 1.00 77.69 85 GLU A CA 1
ATOM 658 C C . GLU A 1 85 ? -7.670 -2.471 -1.835 1.00 77.69 85 GLU A C 1
ATOM 660 O O . GLU A 1 85 ? -8.877 -2.332 -2.020 1.00 77.69 85 GLU A O 1
ATOM 665 N N . ASP A 1 86 ? -7.026 -3.575 -2.207 1.00 78.25 86 ASP A N 1
ATOM 666 C CA . ASP A 1 86 ? -7.666 -4.671 -2.927 1.00 78.25 86 ASP A CA 1
ATOM 667 C C . ASP A 1 86 ? -8.014 -5.860 -1.997 1.00 78.25 86 ASP A C 1
ATOM 669 O O . ASP A 1 86 ? -8.561 -6.855 -2.469 1.00 78.25 86 ASP A O 1
ATOM 673 N N . GLU A 1 87 ? -7.732 -5.775 -0.688 1.00 83.44 87 GLU A N 1
ATOM 674 C CA . GLU A 1 87 ? -8.064 -6.821 0.292 1.00 83.44 87 GLU A CA 1
ATOM 675 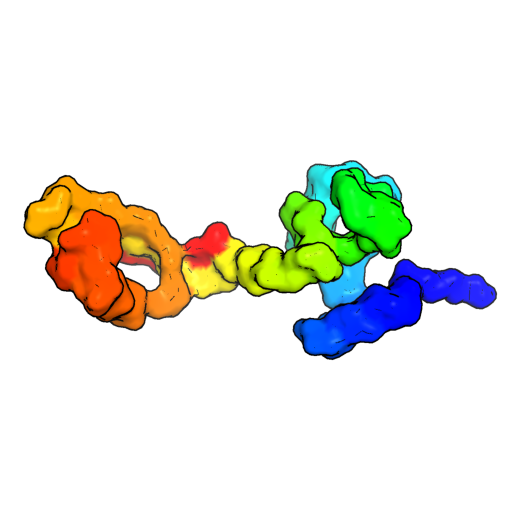C C . GLU A 1 87 ? -9.543 -6.735 0.735 1.00 83.44 87 GLU A C 1
ATOM 677 O O . GLU A 1 87 ? -10.040 -5.636 1.024 1.00 83.44 87 GLU A O 1
ATOM 682 N N . PRO A 1 88 ? -10.258 -7.877 0.841 1.00 88.19 88 PRO A N 1
ATOM 683 C CA . PRO A 1 88 ? -11.578 -7.923 1.458 1.00 88.19 88 PRO A CA 1
ATOM 684 C C . PRO A 1 88 ? -11.536 -7.480 2.920 1.00 88.19 88 PRO A C 1
ATOM 686 O O . PRO A 1 88 ? -10.572 -7.734 3.647 1.00 88.19 88 PRO A O 1
ATOM 689 N N . GLY A 1 89 ? -12.607 -6.843 3.378 1.00 92.56 89 GLY A N 1
ATOM 690 C CA . GLY A 1 89 ? -12.691 -6.385 4.756 1.00 92.56 89 GLY A CA 1
ATOM 691 C C . GLY A 1 89 ? -14.010 -5.709 5.075 1.00 92.56 89 GLY A C 1
ATOM 692 O O . GLY A 1 89 ? -15.014 -5.902 4.398 1.00 92.56 89 GLY A O 1
ATOM 693 N N . TYR A 1 90 ? -14.006 -4.903 6.129 1.00 93.81 90 TYR A N 1
ATOM 694 C CA . TYR A 1 90 ? -15.180 -4.192 6.607 1.00 93.81 90 TYR A CA 1
ATOM 695 C C . TYR A 1 90 ? -14.998 -2.690 6.485 1.00 93.81 90 TYR A C 1
ATOM 697 O O . TYR A 1 90 ? -13.997 -2.156 6.961 1.00 93.81 90 TYR A O 1
ATOM 705 N N . VAL A 1 91 ? -16.012 -2.010 5.955 1.00 94.56 91 VAL A N 1
ATOM 706 C CA . VAL A 1 91 ? -16.235 -0.583 6.216 1.00 94.56 91 VAL A CA 1
ATOM 707 C C . VAL A 1 91 ? -17.079 -0.490 7.483 1.00 94.56 91 VAL A C 1
ATOM 709 O O . VAL A 1 91 ? -18.126 -1.133 7.570 1.00 94.56 91 VAL A O 1
ATOM 712 N N . TYR A 1 92 ? -16.639 0.281 8.475 1.00 95.44 92 TYR A N 1
ATOM 713 C CA . TYR A 1 92 ? -17.332 0.409 9.756 1.00 95.44 92 TYR A CA 1
ATOM 714 C C . TYR A 1 92 ? -17.577 1.859 10.155 1.00 95.44 92 TYR A C 1
ATOM 716 O O . TYR A 1 92 ? -16.827 2.768 9.792 1.00 95.44 92 TYR A O 1
ATOM 724 N N . ILE A 1 93 ? -18.615 2.034 10.967 1.00 97.75 93 ILE A N 1
ATOM 725 C CA . ILE A 1 93 ? -18.933 3.255 11.697 1.00 97.75 93 ILE A CA 1
ATOM 726 C C . ILE A 1 93 ? -18.771 2.934 13.180 1.00 97.75 93 ILE A C 1
ATOM 728 O O . ILE A 1 93 ? -19.462 2.065 13.708 1.00 97.75 93 ILE A O 1
ATOM 732 N N . ALA A 1 94 ? -17.857 3.627 13.852 1.00 97.75 94 ALA A N 1
ATOM 733 C CA . ALA A 1 94 ? -17.670 3.554 15.293 1.00 97.75 94 ALA A CA 1
ATOM 734 C C . ALA A 1 94 ? -18.023 4.891 15.947 1.00 97.75 94 ALA A C 1
ATOM 736 O O . ALA A 1 94 ? -17.785 5.948 15.365 1.00 97.75 94 ALA A O 1
ATOM 737 N N . GLY A 1 95 ? -18.568 4.848 17.157 1.00 97.75 95 GLY A N 1
ATOM 738 C CA . GLY A 1 95 ? -18.899 6.037 17.936 1.00 97.75 95 GLY A CA 1
ATOM 739 C C . GLY A 1 95 ? -18.197 6.055 19.284 1.00 97.75 95 GLY A C 1
ATOM 740 O O . GLY A 1 95 ? -17.980 5.004 19.885 1.00 97.75 95 GLY A O 1
ATOM 741 N N . SER A 1 96 ? -17.864 7.258 19.746 1.00 97.69 96 SER A N 1
ATOM 742 C CA . SER A 1 96 ? -17.516 7.547 21.138 1.00 97.69 96 SER A CA 1
ATOM 743 C C . SER A 1 96 ? -18.571 8.486 21.712 1.00 97.69 96 SER A C 1
ATOM 745 O O . SER A 1 96 ? -18.831 9.560 21.156 1.00 97.69 96 SER A O 1
ATOM 747 N N . LEU A 1 97 ? -19.172 8.093 22.835 1.00 95.94 97 LEU A N 1
ATOM 748 C CA . LEU A 1 97 ? -20.169 8.909 23.518 1.00 95.94 97 LEU A CA 1
ATOM 749 C C . LEU A 1 97 ? -19.494 10.038 24.306 1.00 95.94 97 LEU A C 1
ATOM 751 O O . LEU A 1 97 ? -19.968 11.173 24.275 1.00 95.94 97 LEU A O 1
ATOM 755 N N . THR A 1 98 ? -18.361 9.749 24.956 1.00 96.00 98 THR A N 1
ATOM 756 C CA . THR A 1 98 ? -17.578 10.739 25.713 1.00 96.00 98 THR A CA 1
ATOM 757 C C . THR A 1 98 ? -17.020 11.835 24.810 1.00 96.00 98 THR A C 1
ATOM 759 O O . THR A 1 98 ? -17.125 13.014 25.142 1.00 96.00 98 THR A O 1
ATOM 762 N N . GLY A 1 99 ? -16.482 11.460 23.646 1.00 93.69 99 GLY A N 1
ATOM 763 C CA . GLY A 1 99 ? -15.949 12.400 22.666 1.00 93.69 99 GLY A CA 1
ATOM 764 C C . GLY A 1 99 ? -17.024 13.068 21.812 1.00 93.69 99 GLY A C 1
ATOM 765 O O . GLY A 1 99 ? -16.739 14.077 21.177 1.00 93.69 99 GLY A O 1
ATOM 766 N N . ARG A 1 100 ? -18.255 12.528 21.791 1.00 95.88 100 ARG A N 1
ATOM 767 C CA . ARG A 1 100 ? -19.349 12.941 20.889 1.00 95.88 100 ARG A CA 1
ATOM 768 C C . ARG A 1 100 ? -18.921 12.947 19.419 1.00 95.88 100 ARG A C 1
ATOM 770 O O . ARG A 1 100 ? -19.258 13.855 18.660 1.00 95.88 100 ARG A O 1
ATOM 777 N N . VAL A 1 101 ? -18.162 11.929 19.024 1.00 96.44 101 VAL A N 1
ATOM 778 C CA . VAL A 1 101 ? -17.574 11.813 17.686 1.00 96.44 101 VAL A CA 1
ATOM 779 C C . VAL A 1 101 ? -17.871 10.460 17.064 1.00 96.44 101 VAL A C 1
ATOM 781 O O . VAL A 1 101 ? -17.993 9.441 17.746 1.00 96.44 101 VAL A O 1
ATOM 784 N N . ILE A 1 102 ? -17.945 10.468 15.737 1.00 97.38 102 ILE A N 1
ATOM 785 C CA . ILE A 1 102 ? -18.048 9.278 14.902 1.00 97.38 102 ILE A CA 1
ATOM 786 C C . ILE A 1 102 ? -16.746 9.109 14.123 1.00 97.38 102 ILE A C 1
ATOM 788 O O . ILE A 1 102 ? -16.166 10.075 13.627 1.00 97.38 102 ILE A O 1
ATOM 792 N N . LYS A 1 103 ? -16.312 7.860 13.979 1.00 95.50 103 LYS A N 1
ATOM 793 C CA . LYS A 1 103 ? -15.222 7.446 13.108 1.00 95.50 103 LYS A CA 1
ATOM 794 C C . LYS A 1 103 ? -15.755 6.498 12.047 1.00 95.50 103 LYS A C 1
ATOM 796 O O . LYS A 1 103 ? -16.316 5.457 12.370 1.00 95.50 103 LYS A O 1
ATOM 801 N N . ILE A 1 104 ? -15.486 6.826 10.791 1.00 95.69 104 ILE A N 1
ATOM 802 C CA . ILE A 1 104 ? -15.651 5.905 9.670 1.00 95.69 104 ILE A CA 1
ATOM 803 C C . ILE A 1 104 ? -14.264 5.384 9.301 1.00 95.69 104 ILE A C 1
ATOM 805 O O . ILE A 1 104 ? -13.283 6.135 9.307 1.00 95.69 104 ILE A O 1
ATOM 809 N N . GLY A 1 105 ? -14.151 4.087 9.052 1.00 92.50 105 GLY A N 1
ATOM 810 C CA . GLY A 1 105 ? -12.878 3.484 8.693 1.00 92.50 105 GLY A CA 1
ATOM 811 C C . GLY A 1 105 ? -13.033 2.088 8.133 1.00 92.50 105 GLY A C 1
ATOM 812 O O . GLY A 1 105 ? -14.142 1.592 7.953 1.00 92.50 105 GLY A O 1
ATOM 813 N N . THR A 1 106 ? -11.890 1.465 7.874 1.00 93.19 106 THR A N 1
ATOM 814 C CA . THR A 1 106 ? -11.821 0.144 7.265 1.00 93.19 106 THR A CA 1
ATOM 815 C C . THR A 1 106 ? -10.942 -0.784 8.099 1.00 93.19 106 THR A C 1
ATOM 817 O O . THR A 1 106 ? -10.051 -0.324 8.824 1.00 93.19 106 THR A O 1
ATOM 820 N N . THR A 1 107 ? -11.254 -2.080 8.117 1.00 92.12 107 THR A N 1
ATOM 821 C CA . THR A 1 107 ? -10.474 -3.093 8.848 1.00 92.12 107 THR A CA 1
ATOM 822 C C . THR A 1 107 ? -10.764 -4.499 8.333 1.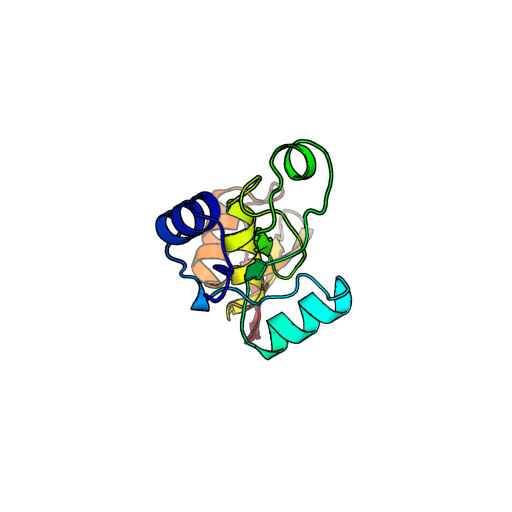00 92.12 107 THR A C 1
ATOM 824 O O . THR A 1 107 ? -11.895 -4.799 7.968 1.00 92.12 107 THR A O 1
ATOM 827 N N . GLY A 1 108 ? -9.775 -5.394 8.378 1.00 91.44 108 GLY A N 1
ATOM 828 C CA . GLY A 1 108 ? -10.005 -6.831 8.181 1.00 91.44 108 GLY A CA 1
ATOM 829 C C . GLY A 1 108 ? -10.610 -7.525 9.409 1.00 91.44 108 GLY A C 1
ATOM 830 O O . GLY A 1 108 ? -11.154 -8.618 9.298 1.00 91.44 108 GLY A O 1
ATOM 831 N N . ASN A 1 109 ? -10.541 -6.899 10.591 1.00 93.88 109 ASN A N 1
ATOM 832 C CA . ASN A 1 109 ? -11.042 -7.466 11.844 1.00 93.88 109 ASN A CA 1
ATOM 833 C C . ASN A 1 109 ? -11.675 -6.376 12.727 1.00 93.88 109 ASN A C 1
ATOM 835 O O . ASN A 1 109 ? -10.980 -5.494 13.242 1.00 93.88 109 ASN A O 1
ATOM 839 N N . LEU A 1 110 ? -13.002 -6.425 12.882 1.00 95.06 110 LEU A N 1
ATOM 840 C CA . LEU A 1 110 ? -13.780 -5.448 13.653 1.00 95.06 110 LEU A CA 1
ATOM 841 C C . LEU A 1 110 ? -13.4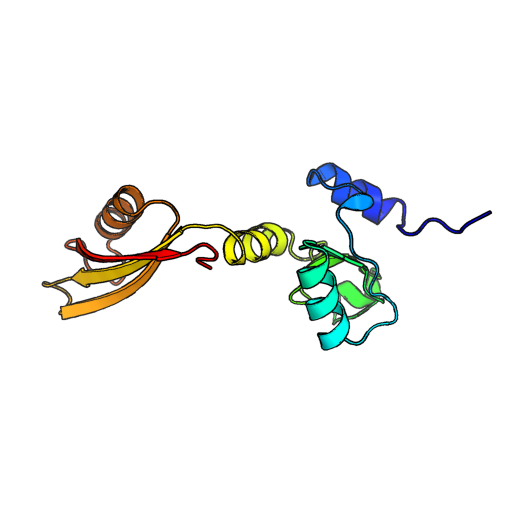61 -5.495 15.149 1.00 95.06 110 LEU A C 1
ATOM 843 O O . LEU A 1 110 ? -13.174 -4.456 15.738 1.00 95.06 110 LEU A O 1
ATOM 847 N N . SER A 1 111 ? -13.452 -6.685 15.755 1.00 94.88 111 SER A N 1
ATOM 848 C CA . SER A 1 111 ? -13.226 -6.850 17.197 1.00 94.88 111 SER A CA 1
ATOM 849 C C . SER A 1 111 ? -11.832 -6.381 17.608 1.00 94.88 111 SER A C 1
ATOM 851 O O . SER A 1 111 ? -11.678 -5.642 18.580 1.00 94.88 111 SER A O 1
ATOM 853 N N . GLN A 1 112 ? -10.809 -6.752 16.833 1.00 95.94 112 GLN A N 1
ATOM 854 C CA . GLN A 1 112 ? -9.448 -6.266 17.046 1.00 95.94 112 GLN A CA 1
ATOM 855 C C . GLN A 1 112 ? -9.389 -4.742 16.920 1.00 95.94 112 GLN A C 1
ATOM 857 O O . GLN A 1 112 ? -8.754 -4.084 17.744 1.00 95.94 112 GLN A O 1
ATOM 862 N N . ARG A 1 113 ? -10.065 -4.172 15.914 1.00 95.44 113 ARG A N 1
ATOM 863 C CA . ARG A 1 113 ? -10.042 -2.729 15.677 1.00 95.44 113 ARG A CA 1
ATOM 864 C C . ARG A 1 113 ? -10.738 -1.942 16.781 1.00 95.44 113 ARG A C 1
ATOM 866 O O . ARG A 1 113 ? -10.201 -0.925 17.213 1.00 95.44 113 ARG A O 1
ATOM 873 N N . GLU A 1 114 ? -11.888 -2.407 17.257 1.00 96.31 114 GLU A N 1
ATOM 874 C CA . GLU A 1 114 ? -12.585 -1.805 18.396 1.00 96.31 114 GLU A CA 1
ATOM 875 C C . GLU A 1 114 ? -11.696 -1.813 19.647 1.00 96.31 114 GLU A C 1
ATOM 877 O O . GLU A 1 114 ? -11.498 -0.776 20.281 1.00 96.31 114 GLU A O 1
ATOM 882 N N . ASN A 1 115 ? -11.078 -2.956 19.958 1.00 96.44 115 ASN A N 1
ATOM 883 C CA . ASN A 1 115 ? -10.168 -3.085 21.097 1.00 96.44 115 ASN A CA 1
ATOM 884 C C . ASN A 1 115 ? -8.951 -2.163 20.978 1.00 96.44 115 ASN A C 1
ATOM 886 O O . ASN A 1 115 ? -8.592 -1.501 21.950 1.00 96.44 115 ASN A O 1
ATOM 890 N N . GLN A 1 116 ? -8.357 -2.069 19.788 1.00 96.44 116 GLN A N 1
ATOM 891 C CA . GLN A 1 116 ? -7.228 -1.181 19.527 1.00 96.44 116 GLN A CA 1
ATOM 892 C C . GLN A 1 116 ? -7.595 0.290 19.756 1.00 96.44 116 GLN A C 1
ATOM 894 O O . GLN A 1 116 ? -6.868 0.996 20.449 1.00 96.44 116 GLN A O 1
ATOM 899 N N . MET A 1 117 ? -8.734 0.754 19.226 1.00 96.25 117 MET A N 1
ATOM 900 C CA . MET A 1 117 ? -9.156 2.152 19.387 1.00 96.25 117 MET A CA 1
ATOM 901 C C . MET A 1 117 ? -9.379 2.520 20.855 1.00 96.25 117 MET A C 1
ATOM 903 O O . MET A 1 117 ? -8.992 3.611 21.279 1.00 96.25 117 MET A O 1
ATOM 907 N N . ARG A 1 118 ? -9.962 1.604 21.638 1.00 96.56 118 ARG A N 1
ATOM 908 C CA . ARG A 1 118 ? -10.128 1.779 23.086 1.00 96.56 118 ARG A CA 1
ATOM 909 C C . ARG A 1 118 ? -8.786 1.806 23.820 1.00 96.56 118 ARG A C 1
ATOM 911 O O . ARG A 1 118 ? -8.572 2.679 24.657 1.00 96.56 118 ARG A O 1
ATOM 918 N N . ALA A 1 119 ? -7.877 0.888 23.489 1.00 96.69 119 ALA A N 1
ATOM 919 C CA . ALA A 1 119 ? -6.565 0.787 24.127 1.00 96.69 119 ALA A CA 1
ATOM 920 C C . ALA A 1 119 ? -5.680 2.015 23.853 1.00 96.69 119 ALA A C 1
ATOM 922 O O . ALA A 1 119 ? -5.072 2.559 24.774 1.00 96.69 119 ALA A O 1
ATOM 923 N N . GLU A 1 120 ? -5.651 2.484 22.604 1.00 96.56 120 GLU A N 1
ATOM 924 C CA . GLU A 1 120 ? -4.825 3.616 22.168 1.00 96.56 120 GLU A CA 1
ATOM 925 C C . GLU A 1 120 ? -5.409 4.979 22.567 1.00 96.56 120 GLU A C 1
ATOM 927 O O . GLU A 1 120 ? -4.728 5.995 22.448 1.00 96.56 120 GLU A O 1
ATOM 932 N N . GLY A 1 121 ? -6.661 5.031 23.037 1.00 94.56 121 GLY A N 1
ATOM 933 C CA . GLY A 1 121 ? -7.344 6.302 23.267 1.00 94.56 121 GLY A CA 1
ATOM 934 C C . GLY A 1 121 ? -7.480 7.102 21.974 1.00 94.56 121 GLY A C 1
ATOM 935 O O . GLY A 1 121 ? -7.184 8.297 21.945 1.00 94.56 121 GLY A O 1
ATOM 936 N N . TYR A 1 122 ? -7.848 6.424 20.883 1.00 92.81 122 TYR A N 1
ATOM 937 C CA . TYR A 1 122 ? -7.848 7.011 19.548 1.00 92.81 122 TYR A CA 1
ATOM 938 C C . TYR A 1 122 ? -8.695 8.291 19.519 1.00 92.81 122 TYR A C 1
ATOM 940 O O . TYR A 1 122 ? -9.830 8.306 19.993 1.00 92.81 122 TYR A O 1
ATOM 948 N N . GLY A 1 123 ? -8.142 9.384 18.988 1.00 91.44 123 GLY A N 1
ATOM 949 C CA . GLY A 1 123 ? -8.826 10.683 18.976 1.00 91.44 123 GLY A CA 1
ATOM 950 C C . GLY A 1 123 ? -9.118 11.266 20.367 1.00 91.44 123 GLY A C 1
ATOM 951 O O . GLY A 1 123 ? -9.975 12.133 20.476 1.00 91.44 123 GLY A O 1
ATOM 952 N N . GLY A 1 124 ? -8.439 10.794 21.419 1.00 94.75 124 GLY A N 1
ATOM 953 C CA . GLY A 1 124 ? -8.636 11.236 22.803 1.00 94.75 124 GLY A CA 1
ATOM 954 C C . GLY A 1 124 ? -9.721 10.479 23.578 1.00 94.75 124 GLY A C 1
ATOM 955 O O . GLY A 1 124 ? -9.925 10.769 24.754 1.00 94.75 124 GLY A O 1
ATOM 956 N N . SER A 1 125 ? -10.384 9.491 22.967 1.00 96.25 125 SER A N 1
ATOM 957 C CA . SER A 1 125 ? -11.497 8.744 23.572 1.00 96.25 125 SER A CA 1
ATOM 958 C C . SER A 1 125 ? -11.188 7.252 23.698 1.00 96.25 125 SER A C 1
ATOM 960 O O . SER A 1 125 ? -10.516 6.676 22.846 1.00 96.25 125 SER A O 1
ATOM 962 N N . LYS A 1 126 ? -11.692 6.611 24.762 1.00 96.62 126 LYS A N 1
ATOM 963 C CA . LYS A 1 126 ? -11.458 5.183 25.074 1.00 96.62 126 LYS A CA 1
ATOM 964 C C . LYS A 1 126 ? -12.729 4.327 25.090 1.00 96.62 126 LYS A C 1
ATOM 966 O O . LYS A 1 126 ? -12.649 3.125 25.302 1.00 96.62 126 LYS A O 1
ATOM 971 N N . ASP A 1 127 ? -13.890 4.928 24.861 1.00 96.94 127 ASP A N 1
ATOM 972 C CA . ASP A 1 127 ? -15.217 4.298 24.881 1.00 96.94 127 ASP A CA 1
ATOM 973 C C . ASP A 1 127 ? -15.738 3.978 23.470 1.00 96.94 127 ASP A C 1
ATOM 975 O O . ASP A 1 127 ? -16.941 3.967 23.233 1.00 96.94 127 ASP A O 1
ATOM 979 N N . TRP A 1 128 ? -14.833 3.752 22.515 1.00 97.94 128 TRP A N 1
ATOM 980 C CA . TRP A 1 128 ? -15.194 3.420 21.139 1.00 97.94 128 TRP A CA 1
ATOM 981 C C . TRP A 1 128 ? -15.968 2.104 21.047 1.00 97.94 128 TRP A C 1
ATOM 983 O O . TRP A 1 128 ? -15.532 1.088 21.592 1.00 97.94 128 TRP A O 1
ATOM 993 N N . ILE A 1 129 ? -17.065 2.122 20.288 1.00 97.38 129 ILE A N 1
ATOM 994 C CA . ILE A 1 129 ? -17.873 0.943 19.946 1.00 97.38 129 ILE A CA 1
ATOM 995 C C . ILE A 1 129 ? -18.190 0.981 18.451 1.00 97.38 129 ILE A C 1
ATOM 997 O O . ILE A 1 129 ? -18.518 2.045 17.917 1.00 97.38 129 ILE A O 1
ATOM 1001 N N . VAL A 1 130 ? -18.105 -0.158 17.765 1.00 97.56 130 VAL A N 1
ATOM 1002 C CA . VAL A 1 130 ? -18.595 -0.302 16.389 1.00 97.56 130 VAL A CA 1
ATOM 1003 C C . VAL A 1 130 ? -20.125 -0.330 16.404 1.00 97.56 130 VAL A C 1
ATOM 1005 O O . VAL A 1 130 ? -20.739 -1.226 16.973 1.00 97.56 130 VAL A O 1
ATOM 1008 N N . LEU A 1 131 ? -20.745 0.659 15.762 1.00 97.69 131 LEU A N 1
ATOM 1009 C CA . LEU A 1 131 ? -22.200 0.816 15.683 1.00 97.69 131 LEU A CA 1
ATOM 1010 C C . LEU A 1 131 ? -22.788 0.103 14.463 1.00 97.69 131 LEU A C 1
ATOM 1012 O O . LEU A 1 131 ? -23.918 -0.376 14.497 1.00 97.69 131 LEU A O 1
ATOM 1016 N N . PHE A 1 132 ? -22.029 0.070 13.369 1.00 97.75 132 PHE A N 1
ATOM 1017 C CA . PHE A 1 132 ? -22.449 -0.531 12.112 1.00 97.75 132 PHE A CA 1
ATOM 1018 C C . PHE A 1 132 ? -21.234 -0.960 11.292 1.00 97.75 132 PHE A C 1
ATOM 1020 O O . PHE A 1 132 ? -20.174 -0.330 11.361 1.00 97.75 132 PHE A O 1
ATOM 1027 N N . SER A 1 133 ? -21.389 -2.009 10.487 1.00 96.81 133 SER A N 1
ATOM 1028 C CA . SER A 1 133 ? -20.360 -2.438 9.544 1.00 96.81 133 SER A CA 1
ATOM 1029 C C . SER A 1 133 ? -20.954 -3.176 8.352 1.00 96.81 133 SER A C 1
ATOM 1031 O O . SER A 1 133 ? -22.001 -3.811 8.473 1.00 96.81 133 SER A O 1
ATOM 1033 N N . LEU A 1 134 ? -20.256 -3.114 7.222 1.00 96.31 134 LEU A N 1
ATOM 1034 C CA . LEU A 1 134 ? -20.553 -3.882 6.017 1.00 96.31 134 LEU A CA 1
ATOM 1035 C C . LEU A 1 134 ? -19.282 -4.567 5.538 1.00 96.31 134 LEU A C 1
ATOM 1037 O O . LEU A 1 134 ? -18.227 -3.934 5.486 1.00 96.31 134 LEU A O 1
ATOM 1041 N N . HIS A 1 135 ? -19.402 -5.841 5.172 1.00 94.94 135 HIS A N 1
ATOM 1042 C CA . HIS A 1 135 ? -18.338 -6.551 4.479 1.00 94.94 135 HIS A CA 1
ATOM 1043 C C . HIS A 1 135 ? -18.291 -6.108 3.014 1.00 94.94 135 HIS A C 1
ATOM 1045 O O . HIS A 1 135 ? -19.329 -5.977 2.364 1.00 94.94 135 HIS A O 1
ATOM 1051 N N . VAL A 1 136 ? -17.087 -5.889 2.500 1.00 91.12 136 VAL A N 1
ATOM 1052 C CA . VAL A 1 136 ? -16.821 -5.494 1.119 1.00 91.12 136 VAL A CA 1
ATOM 1053 C C . VAL A 1 136 ? -15.651 -6.301 0.573 1.00 91.12 136 VAL A C 1
ATOM 1055 O O . VAL A 1 136 ? -14.692 -6.590 1.287 1.00 91.12 136 VAL A O 1
ATOM 1058 N N . ASP A 1 137 ? -15.701 -6.624 -0.716 1.00 87.12 137 ASP A N 1
ATOM 1059 C CA . ASP A 1 137 ? -14.638 -7.401 -1.370 1.00 87.12 137 ASP A CA 1
ATOM 1060 C C . ASP A 1 137 ? -13.348 -6.592 -1.572 1.00 87.12 137 ASP A C 1
ATOM 1062 O O . ASP A 1 137 ? -12.291 -7.162 -1.815 1.00 87.12 137 ASP A O 1
ATOM 1066 N N . ARG A 1 138 ? -13.434 -5.257 -1.485 1.00 82.06 138 ARG A N 1
ATOM 1067 C CA . ARG A 1 138 ? -12.305 -4.321 -1.578 1.00 82.06 138 ARG A CA 1
ATOM 1068 C C . ARG A 1 138 ? -12.497 -3.213 -0.558 1.00 82.06 138 ARG A C 1
ATOM 1070 O O . ARG A 1 138 ? -13.334 -2.332 -0.758 1.00 82.06 138 ARG A O 1
ATOM 1077 N N . GLY A 1 139 ? -11.801 -3.334 0.566 1.00 68.19 139 GLY A N 1
ATOM 1078 C CA . GLY A 1 139 ? -12.063 -2.539 1.759 1.00 68.19 139 GLY A CA 1
ATOM 1079 C C . GLY A 1 139 ? -11.122 -1.371 2.000 1.00 68.19 139 GLY A C 1
ATOM 1080 O O . GLY A 1 139 ? -11.348 -0.678 2.983 1.00 68.19 139 GLY A O 1
ATOM 1081 N N . GLY A 1 140 ? -10.076 -1.158 1.200 1.00 64.94 140 GLY A N 1
ATOM 1082 C CA . GLY A 1 140 ? -9.105 -0.077 1.430 1.00 64.94 140 GLY A CA 1
ATOM 1083 C C . GLY A 1 140 ? -9.279 1.135 0.531 1.00 64.94 140 GLY A C 1
ATOM 1084 O O . GLY A 1 140 ? -9.838 0.994 -0.579 1.00 64.94 140 GLY A O 1
#

Radius of gyration: 19.5 Å; chains: 1; bounding box: 42×26×54 Å

pLDDT: mean 91.87, std 8.64, range [36.38, 97.94]